Protein AF-A0A438CPI1-F1 (afdb_monomer)

Mean predicted aligned error: 13.23 Å

Secondary structure (DSSP, 8-state):
--THHHHHHHHHHHHHHHHHHHHHHHHHHHHHHHHHHHHHHHHHHHHHHHHHHHHHHHTTPPPPHHHHHHHHHHHHHHHHHHHHHHHHHHHHHHHHHHTT--TTHHHHHHHTTS--

Sequence (116 aa):
MDLVGPIFNIASRLWDCTAKRAVYIRELPENLNSIRTAMEDLKNVYEDVKENVDREEKLQKKRTHAVDGWIQSVEAMQKEVNDLLAKGDEEIQKKCLGACCPKNCRASYKIGRECT

pLDDT: mean 76.42, std 20.01, range [32.44, 98.31]

Organism: Vitis vinifera (NCBI:txid29760)

Nearest PDB structures (foldseek):
  4czz-assembly1_A  TM=6.071E-01  e=1.611E+00  Homo sapiens
  5l3c-assembly1_A  TM=5.941E-01  e=1.720E+00  Homo sapiens
  6w4k-assembly1_A  TM=4.790E-01  e=3.772E+00  Homo sapiens
  6zbh-assembly1_A  TM=3.862E-01  e=9.426E+00  Plasmodium falciparum

Foldseek 3Di:
DDPPVVVVVVVVVVCVVVVVVVVCLVVLVVVLVVLVVVLVVVVVVLVVLVVVQVVVVVVVDDDDPVSVVVNVVNVVVNVVSVVVSVVSVVVNVCCVVVVPDDPCPVVVVVVVVVPD

Radius of gyration: 25.76 Å; Cα contacts (8 Å, |Δi|>4): 20; chains: 1; bounding box: 42×23×82 Å

Structure (mmCIF, N/CA/C/O backbone):
data_AF-A0A438CPI1-F1
#
_entry.id   AF-A0A438CPI1-F1
#
loop_
_atom_site.group_PDB
_atom_site.id
_atom_site.type_symbol
_atom_site.label_atom_id
_atom_site.label_alt_id
_atom_site.label_comp_id
_atom_site.label_asym_id
_atom_site.label_entity_id
_atom_site.label_seq_id
_atom_site.pdbx_PDB_ins_code
_atom_site.Cartn_x
_atom_site.Cartn_y
_atom_site.Cartn_z
_atom_site.occupancy
_atom_site.B_iso_or_equiv
_atom_site.auth_seq_id
_atom_site.auth_comp_id
_atom_site.auth_asym_id
_atom_site.auth_atom_id
_atom_site.pdbx_PDB_model_num
ATOM 1 N N . MET A 1 1 ? 21.373 10.440 -56.444 1.00 44.78 1 MET A N 1
ATOM 2 C CA . MET A 1 1 ? 20.205 10.241 -55.561 1.00 44.78 1 MET A CA 1
ATOM 3 C C . MET A 1 1 ? 20.737 10.199 -54.146 1.00 44.78 1 MET A C 1
ATOM 5 O O . MET A 1 1 ? 21.514 9.305 -53.831 1.00 44.78 1 MET A O 1
ATOM 9 N N . ASP A 1 2 ? 20.414 11.212 -53.350 1.00 51.78 2 ASP A N 1
ATOM 10 C CA . ASP A 1 2 ? 20.985 11.393 -52.019 1.00 51.78 2 ASP A CA 1
ATOM 11 C C . ASP A 1 2 ? 20.411 10.363 -51.040 1.00 51.78 2 ASP A C 1
ATOM 13 O O . ASP A 1 2 ? 19.296 10.503 -50.538 1.00 51.78 2 ASP A O 1
ATOM 17 N N . LEU A 1 3 ? 21.194 9.321 -50.737 1.00 53.34 3 LEU A N 1
ATOM 18 C CA . LEU A 1 3 ? 20.878 8.323 -49.701 1.00 53.34 3 LEU A CA 1
ATOM 19 C C . LEU A 1 3 ? 20.764 8.932 -48.287 1.00 53.34 3 LEU A C 1
ATOM 21 O O . LEU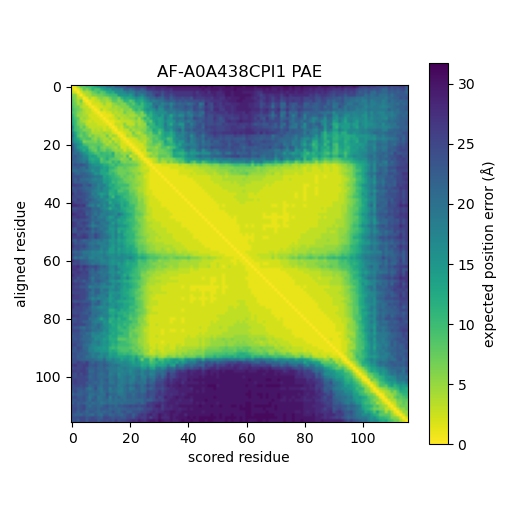 A 1 3 ? 20.345 8.256 -47.349 1.00 53.34 3 LEU A O 1
ATOM 25 N N . VAL A 1 4 ? 21.133 10.204 -48.124 1.00 56.56 4 VAL A N 1
ATOM 26 C CA . VAL A 1 4 ? 21.212 10.907 -46.839 1.00 56.56 4 VAL A CA 1
ATOM 27 C C . VAL A 1 4 ? 19.828 11.094 -46.208 1.00 56.56 4 VAL A C 1
ATOM 29 O O . VAL A 1 4 ? 19.679 10.911 -45.003 1.00 56.56 4 VAL A O 1
ATOM 32 N N . GLY A 1 5 ? 18.796 11.383 -47.010 1.00 65.06 5 GLY A N 1
ATOM 33 C CA . GLY A 1 5 ? 17.433 11.625 -46.517 1.00 65.06 5 GLY A CA 1
ATOM 34 C C . GLY A 1 5 ? 16.792 10.405 -45.832 1.00 65.06 5 GLY A C 1
ATOM 35 O O . GLY A 1 5 ? 16.343 10.523 -44.689 1.00 65.06 5 GLY A O 1
ATOM 36 N N . PRO A 1 6 ? 16.771 9.221 -46.475 1.00 65.25 6 PRO A N 1
ATOM 37 C CA . PRO A 1 6 ? 16.239 7.997 -45.873 1.00 65.25 6 PRO A CA 1
ATOM 38 C C . PRO A 1 6 ? 17.023 7.531 -44.637 1.00 65.25 6 PRO A C 1
ATOM 40 O O . PRO A 1 6 ? 16.417 7.150 -43.636 1.00 65.25 6 PRO A O 1
ATOM 43 N N . ILE A 1 7 ? 18.360 7.608 -44.671 1.00 62.84 7 ILE A N 1
ATOM 44 C CA . ILE A 1 7 ? 19.229 7.198 -43.553 1.00 62.84 7 ILE A CA 1
ATOM 45 C C . ILE A 1 7 ? 19.015 8.103 -42.334 1.00 62.84 7 ILE A C 1
ATOM 47 O O . ILE A 1 7 ? 18.866 7.606 -41.217 1.00 62.84 7 ILE A O 1
ATOM 51 N N . PHE A 1 8 ? 18.939 9.421 -42.541 1.00 65.12 8 PHE A N 1
ATOM 52 C CA . PHE A 1 8 ? 18.708 10.387 -41.466 1.00 65.12 8 PHE A CA 1
ATOM 53 C C . PHE A 1 8 ? 17.346 10.181 -40.786 1.00 65.12 8 PHE A C 1
ATOM 55 O O . PHE A 1 8 ? 17.246 10.219 -39.561 1.00 65.12 8 PHE A O 1
ATOM 62 N N . ASN A 1 9 ? 16.303 9.874 -41.564 1.00 59.84 9 ASN A N 1
ATOM 63 C CA . ASN A 1 9 ? 14.959 9.609 -41.041 1.00 59.84 9 ASN A CA 1
ATOM 64 C C . ASN A 1 9 ? 14.911 8.333 -40.177 1.00 59.84 9 ASN A C 1
ATOM 66 O O . ASN A 1 9 ? 14.262 8.299 -39.132 1.00 59.84 9 ASN A O 1
ATOM 70 N N . ILE A 1 10 ? 15.636 7.285 -40.583 1.00 63.00 10 ILE A N 1
ATOM 71 C CA . ILE A 1 10 ? 15.759 6.038 -39.813 1.00 63.00 10 ILE A CA 1
ATOM 72 C C . ILE A 1 10 ? 16.555 6.277 -38.522 1.00 63.00 10 ILE A C 1
ATOM 74 O O . ILE A 1 10 ? 16.125 5.845 -37.451 1.00 63.00 10 ILE A O 1
ATOM 78 N N . ALA A 1 11 ? 17.675 7.000 -38.599 1.00 58.84 11 ALA A N 1
ATOM 79 C CA . ALA A 1 11 ? 18.501 7.330 -37.439 1.00 58.84 11 ALA A CA 1
ATOM 80 C C . ALA A 1 11 ? 17.740 8.183 -36.410 1.00 58.84 11 ALA A C 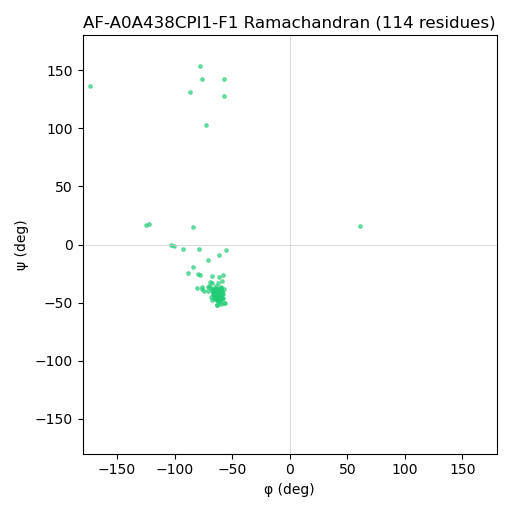1
ATOM 82 O O . ALA A 1 11 ? 17.798 7.893 -35.217 1.00 58.84 11 ALA A O 1
ATOM 83 N N . SER A 1 12 ? 16.969 9.174 -36.868 1.00 63.97 12 SER A N 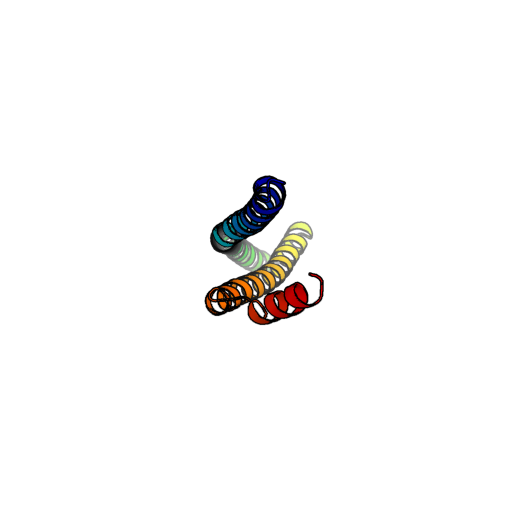1
ATOM 84 C CA . SER A 1 12 ? 16.135 10.022 -36.007 1.00 63.97 12 SER A CA 1
ATOM 85 C C . SER A 1 12 ? 15.047 9.218 -35.289 1.00 63.97 12 SER A C 1
ATOM 87 O O . SER A 1 12 ? 14.884 9.356 -34.080 1.00 63.97 12 SER A O 1
ATOM 89 N N . ARG A 1 13 ? 14.364 8.297 -35.983 1.00 60.84 13 ARG A N 1
ATOM 90 C CA . ARG A 1 13 ? 13.358 7.419 -35.356 1.00 60.84 13 ARG A CA 1
ATOM 91 C C . ARG A 1 13 ? 13.969 6.466 -34.330 1.00 60.84 13 ARG A C 1
ATOM 93 O O . ARG A 1 13 ? 13.391 6.260 -33.266 1.00 60.84 13 ARG A O 1
ATOM 100 N N . LEU A 1 14 ? 15.135 5.892 -34.632 1.00 54.69 14 LEU A N 1
ATOM 101 C CA . LEU A 1 14 ? 15.865 5.035 -33.696 1.00 54.69 14 LEU A CA 1
ATOM 102 C C . LEU A 1 14 ? 16.320 5.815 -32.459 1.00 54.69 14 LEU A C 1
ATOM 104 O O . LEU A 1 14 ? 16.178 5.311 -31.343 1.00 54.69 14 LEU A O 1
ATOM 108 N N . TRP A 1 15 ? 16.817 7.039 -32.642 1.00 55.88 15 TRP A N 1
ATOM 109 C CA . TRP A 1 15 ? 17.197 7.934 -31.552 1.00 55.88 15 TRP A CA 1
ATOM 110 C C . TRP A 1 15 ? 16.004 8.293 -30.668 1.00 55.88 15 TRP A C 1
ATOM 112 O O . TRP A 1 15 ? 16.089 8.106 -29.461 1.00 55.88 15 TRP A O 1
ATOM 122 N N . ASP A 1 16 ? 14.870 8.696 -31.242 1.00 59.69 16 ASP A N 1
ATOM 123 C CA . ASP A 1 16 ? 13.654 9.024 -30.487 1.00 59.69 16 ASP A CA 1
ATOM 124 C C . ASP A 1 16 ? 13.125 7.831 -29.685 1.00 59.69 16 ASP A C 1
ATOM 126 O O . ASP A 1 16 ? 12.771 7.969 -28.511 1.00 59.69 16 ASP A O 1
ATOM 130 N N . CYS A 1 17 ? 13.101 6.638 -30.287 1.00 55.25 17 CYS A N 1
ATOM 131 C CA . CYS A 1 17 ? 12.731 5.412 -29.583 1.00 55.25 17 CYS A CA 1
ATOM 132 C C . CYS A 1 17 ? 13.704 5.098 -28.439 1.00 55.25 17 CYS A C 1
ATOM 134 O O . CYS A 1 17 ? 13.276 4.672 -27.367 1.00 55.25 17 CYS A O 1
ATOM 136 N N . THR A 1 18 ? 15.001 5.322 -28.647 1.00 59.38 18 THR A N 1
ATOM 137 C CA . THR A 1 18 ? 16.046 5.031 -27.657 1.00 59.38 18 THR A CA 1
ATOM 138 C C . THR A 1 18 ? 16.050 6.062 -26.530 1.00 59.38 18 THR A C 1
ATOM 140 O O . THR A 1 18 ? 16.160 5.683 -25.369 1.00 59.38 18 THR A O 1
ATOM 143 N N . ALA A 1 19 ? 15.846 7.341 -26.8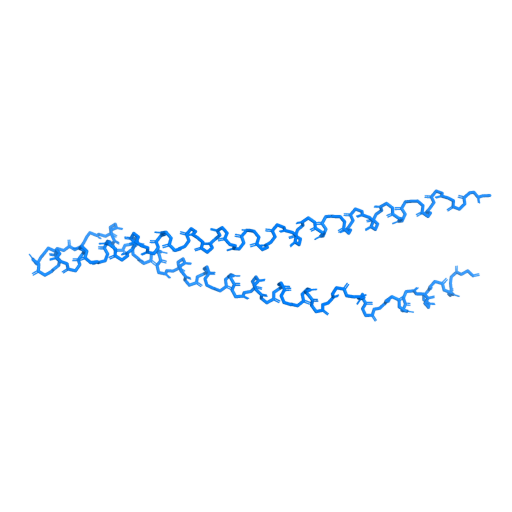43 1.00 58.41 19 ALA A N 1
ATOM 144 C CA . ALA A 1 19 ? 15.780 8.439 -25.889 1.00 58.41 19 ALA A CA 1
ATOM 145 C C . ALA A 1 19 ? 14.541 8.325 -24.993 1.00 58.41 19 ALA A C 1
ATOM 147 O O . ALA A 1 19 ? 14.672 8.353 -23.773 1.00 58.41 19 ALA A O 1
ATOM 148 N N . LYS A 1 20 ? 13.351 8.083 -25.566 1.00 60.88 20 LYS A N 1
ATOM 149 C CA . LYS A 1 20 ? 12.122 7.837 -24.783 1.00 60.88 20 LYS A CA 1
ATOM 150 C C . LYS A 1 20 ? 12.268 6.622 -23.873 1.00 60.88 20 LYS A C 1
ATOM 152 O O . LYS A 1 20 ? 11.862 6.651 -22.715 1.00 60.88 20 LYS A O 1
ATOM 157 N N . ARG A 1 21 ? 12.902 5.563 -24.382 1.00 58.91 21 ARG A N 1
ATOM 158 C CA . ARG A 1 21 ? 13.206 4.367 -23.595 1.00 58.91 21 ARG A CA 1
ATOM 159 C C . ARG A 1 21 ? 14.214 4.659 -22.481 1.00 58.91 21 ARG A C 1
ATOM 161 O O . ARG A 1 21 ? 14.037 4.143 -21.388 1.00 58.91 21 ARG A O 1
ATOM 168 N N . ALA A 1 22 ? 15.227 5.487 -22.727 1.00 58.62 22 ALA A N 1
ATOM 169 C CA . ALA A 1 22 ? 16.225 5.880 -21.732 1.00 58.62 22 ALA A CA 1
ATOM 170 C C . ALA A 1 22 ? 15.631 6.752 -20.613 1.00 58.62 22 ALA A C 1
ATOM 172 O O . ALA A 1 22 ? 15.971 6.543 -19.452 1.00 58.62 22 ALA A O 1
ATOM 173 N N . VAL A 1 23 ? 14.717 7.670 -20.943 1.00 62.66 23 VAL A N 1
ATOM 174 C CA . VAL A 1 23 ? 13.972 8.479 -19.961 1.00 62.66 23 VAL A CA 1
ATOM 175 C C . VAL A 1 23 ? 13.101 7.581 -19.083 1.00 62.66 23 VAL A C 1
ATOM 177 O O . VAL A 1 23 ? 13.272 7.576 -17.870 1.00 62.66 23 VAL A O 1
ATOM 180 N N . TYR A 1 24 ? 12.282 6.713 -19.687 1.00 60.06 24 TYR A N 1
ATOM 181 C CA . TYR A 1 24 ? 11.465 5.745 -18.945 1.00 60.06 24 TYR A CA 1
ATOM 182 C C . TYR A 1 24 ? 12.304 4.826 -18.037 1.00 60.06 24 TYR A C 1
ATOM 184 O O . TYR A 1 24 ? 11.904 4.505 -16.922 1.00 60.06 24 TYR A O 1
ATOM 192 N N . ILE A 1 25 ? 13.491 4.411 -18.496 1.00 62.22 25 ILE A N 1
ATOM 193 C CA . ILE A 1 25 ? 14.423 3.593 -17.705 1.00 62.22 25 ILE A CA 1
ATOM 194 C C . ILE A 1 25 ? 15.009 4.376 -16.525 1.00 62.22 25 ILE A C 1
ATOM 196 O O . ILE A 1 25 ? 15.205 3.782 -15.468 1.00 62.22 25 ILE A O 1
ATOM 200 N N . ARG A 1 26 ? 15.301 5.671 -16.686 1.00 65.62 26 ARG A N 1
ATOM 201 C CA . ARG A 1 26 ? 15.815 6.513 -15.595 1.00 65.62 26 ARG A CA 1
ATOM 202 C C . ARG A 1 26 ? 14.755 6.814 -14.544 1.00 65.62 26 ARG A C 1
ATOM 204 O O . ARG A 1 26 ? 15.067 6.780 -13.362 1.00 65.62 26 ARG A O 1
ATOM 211 N N . GLU A 1 27 ? 13.527 7.077 -14.973 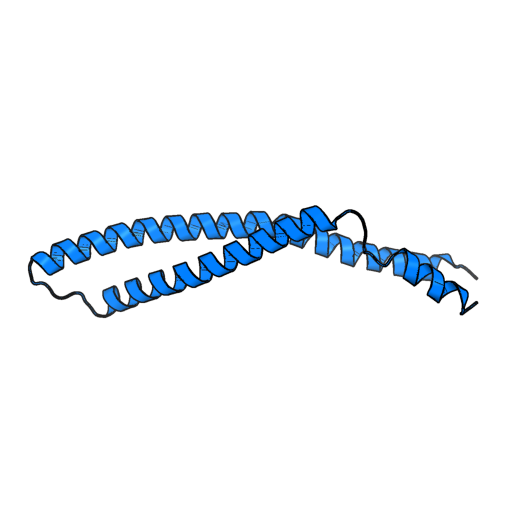1.00 80.00 27 GLU A N 1
ATOM 212 C CA . GLU A 1 27 ? 12.439 7.480 -14.077 1.00 80.00 27 GLU A CA 1
ATOM 213 C C . GLU A 1 27 ? 11.839 6.293 -13.315 1.00 80.00 27 GLU A C 1
ATOM 215 O O . GLU A 1 27 ? 11.324 6.462 -12.215 1.00 80.00 27 GLU A O 1
ATOM 220 N N . LEU A 1 28 ? 11.920 5.069 -13.855 1.00 83.50 28 LEU A N 1
ATOM 221 C CA . LEU A 1 28 ? 11.330 3.893 -13.212 1.00 83.50 28 LEU A CA 1
ATOM 222 C C . LEU A 1 28 ? 11.899 3.617 -11.798 1.00 83.50 28 LEU A C 1
ATOM 224 O O . LEU A 1 28 ? 11.092 3.497 -10.877 1.00 83.50 28 LEU A O 1
ATOM 228 N N . PRO A 1 29 ? 13.227 3.549 -11.562 1.00 86.50 29 PRO A N 1
ATOM 229 C CA . PRO A 1 29 ? 13.776 3.388 -10.212 1.00 86.50 29 PRO A CA 1
ATOM 230 C C . PRO A 1 29 ? 13.372 4.508 -9.244 1.00 86.50 29 PRO A C 1
ATOM 232 O O . PRO A 1 29 ? 13.053 4.232 -8.089 1.00 86.50 29 PRO A O 1
ATOM 235 N N . GLU A 1 30 ? 13.369 5.759 -9.711 1.00 88.94 30 GLU A N 1
ATOM 236 C CA . GLU A 1 30 ? 12.990 6.926 -8.904 1.00 88.94 30 GLU A CA 1
ATOM 237 C C . GLU A 1 30 ? 11.512 6.851 -8.493 1.00 88.94 30 GLU A C 1
ATOM 239 O O . GLU A 1 30 ? 11.187 7.000 -7.313 1.00 88.94 30 GLU A O 1
ATOM 244 N N . ASN A 1 31 ? 10.629 6.499 -9.431 1.00 88.25 31 ASN A N 1
ATOM 245 C CA . ASN A 1 31 ? 9.202 6.307 -9.176 1.00 88.25 31 ASN A CA 1
ATOM 246 C C . ASN A 1 31 ? 8.942 5.164 -8.185 1.00 88.25 31 ASN A C 1
ATOM 248 O O . ASN A 1 31 ? 8.148 5.324 -7.260 1.00 88.25 31 ASN A O 1
ATOM 252 N N . LEU A 1 32 ? 9.625 4.021 -8.331 1.00 92.31 32 LEU A N 1
ATOM 253 C CA . LEU A 1 32 ? 9.478 2.903 -7.390 1.00 92.31 32 LEU A CA 1
ATOM 254 C C . LEU A 1 32 ? 9.955 3.280 -5.983 1.00 92.31 32 LEU A C 1
ATOM 256 O O . LEU A 1 32 ? 9.317 2.899 -5.006 1.00 92.31 32 LEU A O 1
ATOM 260 N N . ASN A 1 33 ? 11.037 4.053 -5.862 1.00 93.00 33 ASN A N 1
ATOM 261 C CA . ASN A 1 33 ? 11.493 4.550 -4.564 1.00 93.00 33 ASN A CA 1
ATOM 262 C C . ASN A 1 33 ? 10.491 5.522 -3.936 1.00 93.00 33 ASN A C 1
ATOM 264 O O . ASN A 1 33 ? 10.197 5.392 -2.753 1.00 93.00 33 ASN A O 1
ATOM 268 N N . SER A 1 34 ? 9.907 6.432 -4.719 1.00 93.00 34 SER A N 1
ATOM 269 C CA . SER A 1 34 ? 8.848 7.318 -4.224 1.00 93.00 34 SER A CA 1
ATOM 270 C C . SER A 1 34 ? 7.631 6.533 -3.719 1.00 93.00 34 SER A C 1
ATOM 272 O O . SER A 1 34 ? 7.111 6.842 -2.648 1.00 93.00 34 SER A O 1
ATOM 274 N N . ILE A 1 35 ? 7.222 5.478 -4.435 1.00 91.50 35 ILE A N 1
ATOM 275 C CA . ILE A 1 35 ? 6.131 4.588 -4.008 1.00 91.50 35 ILE A CA 1
ATOM 276 C C . ILE A 1 35 ? 6.488 3.854 -2.708 1.00 91.50 35 ILE A C 1
ATOM 278 O O . ILE A 1 35 ? 5.646 3.771 -1.817 1.00 91.50 35 ILE A O 1
ATOM 282 N N . ARG A 1 36 ? 7.726 3.353 -2.565 1.00 95.19 36 ARG A N 1
ATOM 283 C CA . ARG A 1 36 ? 8.193 2.716 -1.318 1.00 95.19 36 ARG A CA 1
ATOM 284 C C . ARG A 1 36 ? 8.074 3.659 -0.129 1.00 95.19 36 ARG A C 1
ATOM 286 O O . ARG A 1 36 ? 7.482 3.275 0.872 1.00 95.19 36 ARG A O 1
ATOM 293 N N . THR A 1 37 ? 8.590 4.879 -0.263 1.00 94.19 37 THR A N 1
ATOM 294 C CA . THR A 1 37 ? 8.541 5.885 0.803 1.00 94.19 37 THR A CA 1
ATOM 295 C C . THR A 1 37 ? 7.102 6.236 1.169 1.00 94.19 37 THR A C 1
ATOM 297 O O . THR A 1 37 ? 6.742 6.170 2.337 1.00 94.19 37 THR A O 1
ATOM 300 N N . ALA A 1 38 ? 6.244 6.508 0.181 1.00 92.12 38 ALA A N 1
ATOM 301 C CA . ALA A 1 38 ? 4.840 6.820 0.445 1.00 92.12 38 ALA A CA 1
ATOM 302 C C . ALA A 1 38 ? 4.096 5.665 1.143 1.00 92.12 38 ALA A C 1
ATOM 304 O O . ALA A 1 38 ? 3.258 5.897 2.015 1.00 92.12 38 ALA A O 1
ATOM 305 N N . MET A 1 39 ? 4.404 4.415 0.781 1.00 95.25 39 MET A N 1
ATOM 306 C CA . MET A 1 39 ? 3.814 3.237 1.419 1.00 95.25 39 MET A CA 1
ATOM 307 C C . MET A 1 39 ? 4.324 3.036 2.853 1.00 95.25 39 MET A C 1
ATOM 309 O O . MET A 1 39 ? 3.562 2.604 3.717 1.00 95.25 39 MET A O 1
ATOM 313 N N . GLU A 1 40 ? 5.592 3.346 3.118 1.00 95.50 40 GLU A N 1
ATOM 314 C CA . GLU A 1 40 ? 6.174 3.320 4.463 1.00 95.50 40 GLU A CA 1
ATOM 315 C C . GLU A 1 40 ? 5.540 4.386 5.367 1.00 95.50 40 GLU A C 1
ATOM 317 O O . GLU A 1 40 ? 5.107 4.067 6.475 1.00 95.50 40 GLU A O 1
ATOM 322 N N . ASP A 1 41 ? 5.366 5.608 4.862 1.00 92.62 41 ASP A N 1
ATOM 323 C CA . ASP A 1 41 ? 4.675 6.686 5.576 1.00 92.62 41 ASP A CA 1
ATOM 324 C C . ASP A 1 41 ? 3.225 6.306 5.912 1.00 92.62 41 ASP A C 1
ATOM 326 O O . ASP A 1 41 ? 2.778 6.465 7.051 1.00 92.62 41 ASP A O 1
ATOM 330 N N . LEU A 1 42 ? 2.492 5.739 4.945 1.00 93.56 42 LEU A N 1
ATOM 331 C CA . LEU A 1 42 ? 1.128 5.254 5.170 1.00 93.56 42 LEU A CA 1
ATOM 332 C C . LEU A 1 42 ? 1.090 4.125 6.207 1.00 93.56 42 LEU A C 1
ATOM 334 O O . LEU A 1 42 ? 0.173 4.076 7.029 1.00 93.56 42 LEU A O 1
ATOM 338 N N . LYS A 1 43 ? 2.083 3.230 6.190 1.00 93.44 43 LYS A N 1
ATOM 339 C CA . LYS A 1 43 ? 2.182 2.136 7.157 1.00 93.44 43 LYS A CA 1
ATOM 340 C C . LYS A 1 43 ? 2.364 2.662 8.580 1.00 93.44 43 LYS A C 1
ATOM 342 O O . LYS A 1 43 ? 1.716 2.144 9.480 1.00 93.44 43 LYS A O 1
ATOM 347 N N . ASN A 1 44 ? 3.174 3.698 8.783 1.00 94.06 44 ASN A N 1
ATOM 348 C CA . ASN A 1 44 ? 3.357 4.295 10.109 1.00 94.06 44 ASN A CA 1
ATOM 349 C C . ASN A 1 44 ? 2.022 4.804 10.679 1.00 94.06 44 ASN A C 1
ATOM 351 O O . ASN A 1 44 ? 1.653 4.458 11.798 1.00 94.06 44 ASN A O 1
ATOM 355 N N . VAL A 1 45 ? 1.242 5.530 9.869 1.00 95.06 45 VAL A N 1
ATOM 356 C CA . VAL A 1 45 ? -0.094 6.004 10.273 1.00 95.06 45 VAL A CA 1
ATOM 357 C C . VAL A 1 45 ? -1.061 4.838 10.506 1.00 95.06 45 VAL A C 1
ATOM 359 O O . VAL A 1 45 ? -1.887 4.887 11.416 1.00 95.06 45 VAL A O 1
ATOM 362 N N . TYR A 1 46 ? -0.979 3.779 9.698 1.00 93.38 46 TYR A N 1
ATOM 363 C CA . TYR A 1 46 ? -1.781 2.569 9.884 1.00 93.38 46 TYR A CA 1
ATOM 364 C C . TYR A 1 46 ? -1.521 1.896 11.230 1.00 93.38 46 TYR A C 1
ATOM 366 O O . TYR A 1 46 ? -2.487 1.567 11.917 1.00 93.38 46 TYR A O 1
ATOM 374 N N . GLU A 1 47 ? -0.259 1.728 11.626 1.00 97.56 47 GLU A N 1
ATOM 375 C CA . GLU A 1 47 ? 0.074 1.125 12.920 1.00 97.56 47 GLU A CA 1
ATOM 376 C C . GLU A 1 47 ? -0.440 1.996 14.077 1.00 97.56 47 GLU A C 1
ATOM 378 O O . GLU A 1 47 ? -1.112 1.479 14.970 1.00 97.56 47 GLU A O 1
ATOM 383 N N . ASP A 1 48 ? -0.263 3.321 14.010 1.00 97.00 48 ASP A N 1
ATOM 384 C CA . ASP A 1 48 ? -0.788 4.252 15.022 1.00 97.00 48 ASP A CA 1
ATOM 385 C C . ASP A 1 48 ? -2.315 4.146 15.175 1.00 97.00 48 ASP A C 1
ATOM 387 O O . ASP A 1 48 ? -2.859 4.091 16.287 1.00 97.00 48 ASP A O 1
ATOM 391 N N . VAL A 1 49 ? -3.035 4.108 14.047 1.00 93.69 49 VAL A N 1
ATOM 392 C CA . VAL A 1 49 ? -4.495 3.957 14.037 1.00 93.69 49 VAL A CA 1
ATOM 393 C C . VAL A 1 49 ? -4.893 2.598 14.596 1.00 93.69 49 VAL A C 1
ATOM 395 O O . VAL A 1 49 ? -5.819 2.530 15.404 1.00 93.69 49 VAL A O 1
ATOM 398 N N . LYS A 1 50 ? -4.206 1.524 14.206 1.00 96.94 50 LYS A N 1
ATOM 399 C CA . LYS A 1 50 ? -4.497 0.163 14.660 1.00 96.94 50 LYS A CA 1
ATOM 400 C C . LYS A 1 50 ? -4.309 0.025 16.165 1.00 96.94 50 LYS A C 1
ATOM 402 O O . LYS A 1 50 ? -5.223 -0.435 16.845 1.00 96.94 50 LYS A O 1
ATOM 407 N N . GLU A 1 51 ? -3.201 0.527 16.705 1.00 98.12 51 GLU A N 1
ATOM 408 C CA . GLU A 1 51 ? -2.979 0.568 18.149 1.00 98.12 51 GLU A CA 1
ATOM 409 C C . GLU A 1 51 ? -4.060 1.374 18.875 1.00 98.12 51 GLU A C 1
ATOM 411 O O . GLU A 1 51 ? -4.518 0.991 19.955 1.00 98.12 51 GLU A O 1
ATOM 416 N N . ASN A 1 52 ? -4.480 2.506 18.302 1.00 96.38 52 ASN A N 1
ATOM 417 C CA . ASN A 1 52 ? -5.532 3.316 18.898 1.00 96.38 52 ASN A CA 1
ATOM 418 C C . ASN A 1 52 ? -6.873 2.593 18.917 1.00 96.38 52 ASN A C 1
ATOM 420 O O . ASN A 1 52 ? -7.570 2.609 19.931 1.00 96.38 52 ASN A O 1
ATOM 424 N N . VAL A 1 53 ? -7.219 1.933 17.818 1.00 97.12 53 VAL A N 1
ATOM 425 C CA . VAL A 1 53 ? -8.428 1.127 17.747 1.00 97.12 53 VAL A CA 1
ATOM 426 C C . VAL A 1 53 ? -8.386 -0.003 18.771 1.00 97.12 53 VAL A C 1
ATOM 428 O O . VAL A 1 53 ? -9.343 -0.146 19.527 1.00 97.12 53 VAL A O 1
ATOM 431 N N . ASP A 1 54 ? -7.274 -0.727 18.880 1.00 97.94 54 ASP A N 1
ATOM 432 C CA . ASP A 1 54 ? -7.119 -1.806 19.858 1.00 97.94 54 ASP A CA 1
ATOM 433 C C . ASP A 1 54 ? -7.281 -1.302 21.303 1.00 97.94 54 ASP A C 1
ATOM 435 O O . ASP A 1 54 ? -7.865 -1.985 22.150 1.00 97.94 54 ASP A O 1
ATOM 439 N N . ARG A 1 55 ? -6.780 -0.097 21.617 1.00 98.31 55 ARG A N 1
ATOM 440 C CA . ARG A 1 55 ? -6.988 0.537 22.932 1.00 98.31 55 ARG A CA 1
ATOM 441 C C . ARG A 1 55 ? -8.457 0.869 23.181 1.00 98.31 55 ARG A C 1
ATOM 443 O O . ARG A 1 55 ? -8.961 0.587 24.264 1.00 98.31 55 ARG A O 1
ATOM 450 N N . GLU A 1 56 ? -9.140 1.460 22.209 1.00 97.31 56 GLU A N 1
ATOM 451 C CA . GLU A 1 56 ? -10.541 1.875 22.352 1.00 97.31 56 GLU A CA 1
ATOM 452 C C . GLU A 1 56 ? -11.504 0.676 22.385 1.00 97.31 56 GLU A C 1
ATOM 454 O O . GLU A 1 56 ? -12.460 0.663 23.164 1.00 97.31 56 GLU A O 1
ATOM 459 N N . GLU A 1 57 ? -11.226 -0.376 21.615 1.00 97.25 57 GLU A N 1
ATOM 460 C CA . GLU A 1 57 ? -12.002 -1.620 21.625 1.00 97.25 57 GLU A CA 1
ATOM 461 C C . GLU A 1 57 ? -11.840 -2.383 22.950 1.00 97.25 57 GLU A C 1
ATOM 463 O O . GLU A 1 57 ? -12.814 -2.943 23.458 1.00 97.25 57 GLU A O 1
ATOM 468 N N . LYS A 1 58 ? -10.664 -2.320 23.598 1.00 97.69 58 LYS A N 1
ATOM 469 C CA . LYS A 1 58 ? -10.483 -2.812 24.983 1.00 97.69 58 LYS A CA 1
ATOM 470 C C . LYS A 1 58 ? -11.364 -2.075 25.993 1.00 97.69 58 LYS A C 1
ATOM 472 O O . LYS A 1 58 ? -11.759 -2.664 26.997 1.00 97.69 58 LYS A O 1
ATOM 477 N N . LEU A 1 59 ? -11.713 -0.817 25.721 1.00 97.75 59 LEU A N 1
ATOM 478 C CA . LEU A 1 59 ? -12.676 -0.035 26.504 1.00 97.75 59 LEU A CA 1
ATOM 479 C C . LEU A 1 59 ? -14.134 -0.304 26.090 1.00 97.75 59 LEU A C 1
ATOM 481 O O . LEU A 1 59 ? -15.027 0.464 26.445 1.00 97.75 59 LEU A O 1
ATOM 485 N N . GLN A 1 60 ? -14.386 -1.383 25.340 1.00 97.00 60 GLN A N 1
ATOM 486 C CA . GLN A 1 60 ? -15.693 -1.785 24.810 1.00 97.00 60 GLN A CA 1
ATOM 487 C C . GLN A 1 60 ? -16.336 -0.768 23.855 1.00 97.00 60 GLN A C 1
ATOM 489 O O . GLN A 1 60 ? -17.530 -0.868 23.553 1.00 97.00 60 GLN A O 1
ATOM 494 N N . LYS A 1 61 ? -15.572 0.201 23.336 1.00 97.38 61 LYS A N 1
ATOM 495 C CA . LYS A 1 61 ? -16.064 1.063 22.260 1.00 97.38 61 LYS A CA 1
ATOM 496 C C . LYS A 1 61 ? -16.035 0.290 20.951 1.00 97.38 61 LYS A C 1
ATOM 498 O O . LYS A 1 61 ? -15.123 -0.483 20.683 1.00 97.38 61 LYS A O 1
ATOM 503 N N . LYS A 1 62 ? -17.042 0.511 20.113 1.00 96.06 62 LYS A N 1
ATOM 504 C CA . LYS A 1 62 ? -17.071 -0.073 18.772 1.00 96.06 62 LYS A CA 1
ATOM 505 C C . LYS A 1 62 ? -16.326 0.835 17.806 1.00 96.06 62 LYS A C 1
ATOM 507 O O . LYS A 1 62 ? -16.604 2.034 17.751 1.00 96.06 62 LYS A O 1
ATOM 512 N N . ARG A 1 63 ? -15.431 0.251 17.014 1.00 95.81 63 ARG A N 1
ATOM 513 C CA . ARG A 1 63 ? -14.842 0.905 15.845 1.00 95.81 63 ARG A CA 1
ATOM 514 C C . ARG A 1 63 ? -15.939 1.348 14.881 1.00 95.81 63 ARG A C 1
ATOM 516 O O . ARG A 1 63 ? -16.950 0.668 14.698 1.00 95.81 63 ARG A O 1
ATOM 523 N N . THR A 1 64 ? -15.743 2.511 14.270 1.00 96.44 64 THR A N 1
ATOM 524 C CA . THR A 1 64 ? -16.672 3.036 13.269 1.00 96.44 64 THR A CA 1
ATOM 525 C C . THR A 1 64 ? -16.462 2.338 11.926 1.00 96.44 64 THR A C 1
ATOM 527 O O . THR A 1 64 ? -15.354 1.919 11.595 1.00 96.44 64 THR A O 1
ATOM 530 N N . HIS A 1 65 ? -17.510 2.277 11.103 1.00 96.50 65 HIS A N 1
ATOM 531 C CA . HIS A 1 65 ? -17.404 1.725 9.748 1.00 96.50 65 HIS A CA 1
ATOM 532 C C . HIS A 1 65 ? -16.377 2.461 8.875 1.00 96.50 65 HIS A C 1
ATOM 534 O O . HIS A 1 65 ? -15.741 1.843 8.031 1.00 96.50 65 HIS A O 1
ATOM 540 N N . ALA A 1 66 ? -16.189 3.766 9.093 1.00 93.00 66 ALA A N 1
ATOM 541 C CA . ALA A 1 66 ? -15.197 4.549 8.363 1.00 93.00 66 ALA A CA 1
ATOM 542 C C . ALA A 1 66 ? -13.763 4.097 8.681 1.00 93.00 66 ALA A C 1
ATOM 544 O O . ALA A 1 66 ? -12.962 3.921 7.768 1.00 93.00 66 ALA A O 1
ATOM 545 N N . VAL A 1 67 ? -13.454 3.874 9.964 1.00 92.38 67 VAL A N 1
ATOM 546 C CA . VAL A 1 67 ? -12.131 3.387 10.384 1.00 92.38 67 VAL A CA 1
ATOM 547 C C . VAL A 1 67 ? -11.902 1.962 9.887 1.00 92.38 67 VAL A C 1
ATOM 549 O O . VAL A 1 67 ? -10.823 1.661 9.389 1.00 92.38 67 VAL A O 1
ATOM 552 N N . ASP A 1 68 ? -12.922 1.104 9.960 1.00 95.00 68 ASP A N 1
ATOM 553 C CA . ASP A 1 68 ? -12.819 -0.270 9.463 1.00 95.00 68 ASP A CA 1
ATOM 554 C C . ASP A 1 68 ? -12.546 -0.327 7.952 1.00 95.00 68 ASP A C 1
ATOM 556 O O . ASP A 1 68 ? -11.604 -0.983 7.509 1.00 95.00 68 ASP A O 1
ATOM 560 N N . GLY A 1 69 ? -13.309 0.438 7.165 1.00 92.88 69 GLY A N 1
ATOM 561 C CA . GLY A 1 69 ? -13.112 0.523 5.719 1.00 92.88 69 GLY A CA 1
ATOM 562 C C . GLY A 1 69 ? -11.757 1.123 5.336 1.00 92.88 69 GLY A C 1
ATOM 563 O O . GLY A 1 69 ? -11.137 0.675 4.370 1.00 92.88 69 GLY A O 1
ATOM 564 N N . TRP A 1 70 ? -11.260 2.101 6.099 1.00 95.88 70 TRP A N 1
ATOM 565 C CA . TRP A 1 70 ? -9.926 2.660 5.882 1.00 95.88 70 TRP A CA 1
ATOM 566 C C . TRP A 1 70 ? -8.824 1.621 6.131 1.00 95.88 70 TRP A C 1
ATOM 568 O O . TRP A 1 70 ? -7.965 1.449 5.269 1.00 95.88 70 TRP A O 1
ATOM 578 N N . ILE A 1 71 ? -8.892 0.871 7.238 1.00 93.38 71 ILE A N 1
ATOM 579 C CA . ILE A 1 71 ? -7.945 -0.214 7.558 1.00 93.38 71 ILE A CA 1
ATOM 580 C C . ILE A 1 71 ? -7.906 -1.245 6.423 1.00 93.38 71 ILE A C 1
ATOM 582 O O . ILE A 1 71 ? -6.831 -1.541 5.902 1.00 93.38 71 ILE A O 1
ATOM 586 N N . GLN A 1 72 ? -9.072 -1.723 5.9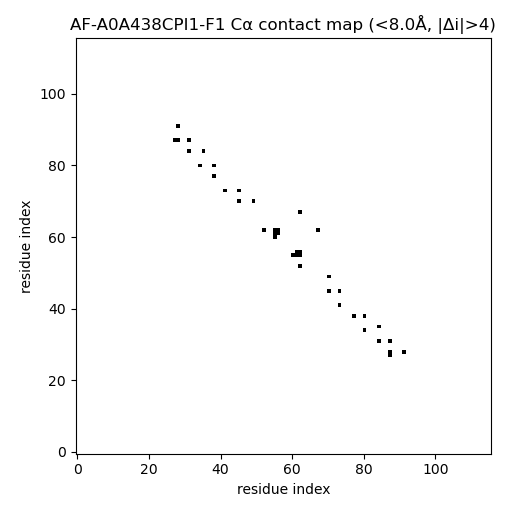79 1.00 93.00 72 GLN A N 1
ATOM 587 C CA . GLN A 1 72 ? -9.175 -2.681 4.870 1.00 93.00 72 GLN A CA 1
ATOM 588 C C . GLN A 1 72 ? -8.593 -2.126 3.563 1.00 93.00 72 GLN A C 1
ATO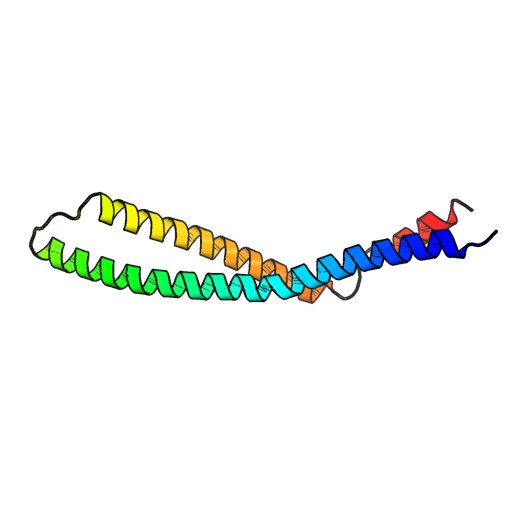M 590 O O . GLN A 1 72 ? -7.935 -2.847 2.812 1.00 93.00 72 GLN A O 1
ATOM 595 N N . SER A 1 73 ? -8.809 -0.836 3.290 1.00 91.56 73 SER A N 1
ATOM 596 C CA . SER A 1 73 ? -8.286 -0.179 2.087 1.00 91.56 73 SER A CA 1
ATOM 597 C C . SER A 1 73 ? -6.761 -0.091 2.105 1.00 91.56 73 SER A C 1
ATOM 599 O O . SER A 1 73 ? -6.126 -0.338 1.082 1.00 91.56 73 SER A O 1
ATOM 601 N N . VAL A 1 74 ? -6.162 0.223 3.259 1.00 90.50 74 VAL A N 1
ATOM 602 C CA . VAL A 1 74 ? -4.700 0.260 3.410 1.00 90.50 74 VAL A CA 1
ATOM 603 C C . VAL A 1 74 ? -4.098 -1.137 3.260 1.00 90.50 74 VAL A C 1
ATOM 605 O O . VAL A 1 74 ? -3.100 -1.292 2.560 1.00 90.50 74 VAL A O 1
ATOM 608 N N . GLU A 1 75 ? -4.715 -2.165 3.846 1.00 92.44 75 GLU A N 1
ATOM 609 C CA . GLU A 1 75 ? -4.262 -3.557 3.707 1.00 92.44 75 GLU A CA 1
ATOM 610 C C . GLU A 1 75 ? -4.316 -4.039 2.247 1.00 92.44 75 GLU A C 1
ATOM 612 O O . GLU A 1 75 ? -3.368 -4.659 1.754 1.00 92.44 75 GLU A O 1
ATOM 617 N N . ALA A 1 76 ? -5.392 -3.710 1.525 1.00 89.12 76 ALA A N 1
ATOM 618 C CA . ALA A 1 76 ? -5.513 -4.006 0.100 1.00 89.12 76 ALA A CA 1
ATOM 619 C C . ALA A 1 76 ? -4.450 -3.263 -0.727 1.00 89.12 76 ALA A C 1
ATOM 621 O O . ALA A 1 76 ? -3.744 -3.882 -1.527 1.00 89.12 76 ALA A O 1
ATOM 622 N N . MET A 1 77 ? -4.277 -1.962 -0.478 1.00 90.62 77 MET A N 1
ATOM 623 C CA . MET A 1 77 ? -3.274 -1.137 -1.153 1.00 90.62 77 MET A CA 1
ATOM 624 C C . MET A 1 77 ? -1.854 -1.651 -0.903 1.00 90.62 77 MET A C 1
ATOM 626 O O . MET A 1 77 ? -1.058 -1.719 -1.835 1.00 90.62 77 MET A O 1
ATOM 630 N N . GLN A 1 78 ? -1.538 -2.080 0.321 1.00 89.81 78 GLN A N 1
ATOM 631 C CA . GLN A 1 78 ? -0.233 -2.651 0.650 1.00 89.81 78 GLN A CA 1
ATOM 632 C C . GLN A 1 78 ? 0.079 -3.880 -0.203 1.00 89.81 78 GLN A C 1
ATOM 634 O O . GLN A 1 78 ? 1.199 -4.027 -0.695 1.00 89.81 78 GLN A O 1
ATOM 639 N N . LYS A 1 79 ? -0.907 -4.759 -0.406 1.00 92.94 79 LYS A N 1
ATOM 640 C CA . LYS A 1 79 ? -0.747 -5.935 -1.263 1.00 92.94 79 LYS A CA 1
ATOM 641 C C . LYS A 1 79 ? -0.470 -5.536 -2.713 1.00 92.94 79 LYS A C 1
ATOM 643 O O . LYS A 1 79 ? 0.476 -6.044 -3.310 1.00 92.94 79 LYS A O 1
ATOM 648 N N . GLU A 1 80 ? -1.255 -4.610 -3.256 1.00 91.25 80 GLU A N 1
ATOM 649 C CA . GLU A 1 80 ? -1.084 -4.127 -4.631 1.00 91.25 80 GLU A CA 1
ATOM 650 C C . GLU A 1 80 ? 0.274 -3.448 -4.844 1.00 91.25 80 GLU A C 1
ATOM 652 O O . GLU A 1 80 ? 0.952 -3.716 -5.837 1.00 91.25 80 GLU A O 1
ATOM 657 N N . VAL A 1 81 ? 0.701 -2.611 -3.894 1.00 88.62 81 VAL A N 1
ATOM 658 C CA . VAL A 1 81 ? 1.999 -1.930 -3.941 1.00 88.62 81 VAL A CA 1
ATOM 659 C C . VAL A 1 81 ? 3.144 -2.934 -3.850 1.00 88.62 81 VAL A C 1
ATOM 661 O O . VAL A 1 81 ? 4.092 -2.830 -4.623 1.00 88.62 81 VAL A O 1
ATOM 664 N N . ASN A 1 82 ? 3.064 -3.941 -2.979 1.00 92.81 82 ASN A N 1
ATOM 665 C CA . ASN A 1 82 ? 4.095 -4.979 -2.895 1.00 92.81 82 ASN A CA 1
ATOM 666 C C . ASN A 1 82 ? 4.237 -5.755 -4.214 1.00 92.81 82 ASN A C 1
ATOM 668 O O . ASN A 1 82 ? 5.356 -5.950 -4.694 1.00 92.81 82 ASN A O 1
ATOM 672 N N . ASP A 1 83 ? 3.118 -6.136 -4.839 1.00 93.75 83 ASP A N 1
ATOM 673 C CA . ASP A 1 83 ? 3.119 -6.802 -6.147 1.00 93.75 83 ASP A CA 1
ATOM 674 C C . ASP A 1 83 ? 3.690 -5.893 -7.251 1.00 93.75 83 ASP A C 1
ATOM 676 O O . ASP A 1 83 ? 4.431 -6.351 -8.128 1.00 93.75 83 ASP A O 1
ATOM 680 N N . LEU A 1 84 ? 3.356 -4.598 -7.221 1.00 90.75 84 LEU A N 1
ATOM 681 C CA . LEU A 1 84 ? 3.876 -3.595 -8.150 1.00 90.75 84 LEU A CA 1
ATOM 682 C C . LEU A 1 84 ? 5.393 -3.425 -8.003 1.00 90.75 84 LEU A C 1
ATOM 684 O O . LEU A 1 84 ? 6.108 -3.438 -9.006 1.00 90.75 84 LEU A O 1
ATOM 688 N N . LEU A 1 85 ? 5.885 -3.291 -6.770 1.00 92.06 85 LEU A N 1
ATOM 689 C CA . LEU A 1 85 ? 7.308 -3.135 -6.472 1.00 92.06 85 LEU A CA 1
ATOM 690 C C . LEU A 1 85 ? 8.103 -4.370 -6.905 1.00 92.06 85 LEU A C 1
ATOM 692 O O . LEU A 1 85 ? 9.127 -4.220 -7.566 1.00 92.06 85 LEU A O 1
ATOM 696 N N . ALA A 1 86 ? 7.597 -5.578 -6.633 1.00 93.19 86 ALA A N 1
ATOM 697 C CA . ALA A 1 86 ? 8.235 -6.821 -7.066 1.00 93.19 86 ALA A CA 1
ATOM 698 C C . ALA A 1 86 ? 8.379 -6.894 -8.597 1.00 93.19 86 ALA A C 1
ATOM 700 O O . ALA A 1 86 ? 9.458 -7.189 -9.116 1.00 93.19 86 ALA A O 1
ATOM 701 N N . LYS A 1 87 ? 7.316 -6.554 -9.340 1.00 89.81 87 LYS A N 1
ATOM 702 C CA . LYS A 1 87 ? 7.359 -6.485 -10.812 1.00 89.81 87 LYS A CA 1
ATOM 703 C C . LYS A 1 87 ? 8.336 -5.418 -11.306 1.00 89.81 87 LYS A C 1
ATOM 705 O O . LYS A 1 87 ? 9.091 -5.669 -12.245 1.00 89.81 87 LYS A O 1
ATOM 710 N N . GLY A 1 88 ? 8.331 -4.243 -10.680 1.00 87.69 88 GLY A N 1
ATOM 711 C CA . GLY A 1 88 ? 9.243 -3.150 -11.006 1.00 87.69 88 GLY A CA 1
ATOM 712 C C . GLY A 1 88 ? 10.712 -3.536 -10.819 1.00 87.69 88 GLY A C 1
ATOM 713 O O . GLY A 1 88 ? 11.531 -3.304 -11.710 1.00 87.69 88 GLY A O 1
ATOM 714 N N . ASP A 1 89 ? 11.035 -4.202 -9.711 1.00 87.69 89 ASP A N 1
ATOM 715 C CA . ASP A 1 89 ? 12.386 -4.690 -9.426 1.00 87.69 89 ASP A CA 1
ATOM 716 C C . ASP A 1 89 ? 12.826 -5.768 -10.419 1.00 87.69 89 ASP A C 1
ATOM 718 O O . ASP A 1 89 ? 13.942 -5.708 -10.943 1.00 87.69 89 ASP A O 1
ATOM 722 N N . GLU A 1 90 ? 11.945 -6.713 -10.760 1.00 87.62 90 GLU A N 1
ATOM 723 C CA . GLU A 1 90 ? 12.217 -7.689 -11.817 1.00 87.62 90 GLU A CA 1
ATOM 724 C C . GLU A 1 90 ? 12.511 -7.022 -13.164 1.00 87.62 90 GLU A C 1
ATOM 726 O O . GLU A 1 90 ? 13.407 -7.457 -13.892 1.00 87.62 90 GLU A O 1
ATOM 731 N N . GLU A 1 91 ? 11.755 -5.985 -13.530 1.00 83.69 91 GLU A N 1
ATOM 732 C CA . GLU A 1 91 ? 11.984 -5.248 -14.768 1.00 83.69 91 GLU A CA 1
ATOM 733 C C . GLU A 1 91 ? 13.332 -4.533 -14.775 1.00 83.69 91 GLU A C 1
ATOM 735 O O . GLU A 1 91 ? 14.026 -4.564 -15.796 1.00 83.69 91 GLU A O 1
ATOM 740 N N . ILE A 1 92 ? 13.716 -3.916 -13.656 1.00 81.38 92 ILE A N 1
ATOM 741 C CA . ILE A 1 92 ? 15.031 -3.290 -13.500 1.00 81.38 92 ILE A CA 1
ATOM 742 C C . ILE A 1 92 ? 16.126 -4.350 -13.670 1.00 81.38 92 ILE A C 1
ATOM 744 O O . ILE A 1 92 ? 17.019 -4.172 -14.500 1.00 81.38 92 ILE A O 1
ATOM 748 N N . GLN A 1 93 ? 16.025 -5.493 -12.983 1.00 76.75 93 GLN A N 1
ATOM 749 C CA . GLN A 1 93 ? 17.010 -6.579 -13.073 1.00 76.75 93 GLN A CA 1
ATOM 750 C C . GLN A 1 93 ? 17.116 -7.167 -14.491 1.00 76.75 93 GLN A C 1
ATOM 752 O O . GLN A 1 93 ? 18.215 -7.293 -15.039 1.00 76.75 93 GLN A O 1
ATOM 757 N N . LYS A 1 94 ? 15.981 -7.468 -15.140 1.00 75.19 94 LYS A N 1
ATOM 758 C CA . LYS A 1 94 ? 15.944 -7.975 -16.526 1.00 75.19 94 LYS A CA 1
ATOM 759 C C . LYS A 1 94 ? 16.574 -6.986 -17.508 1.00 75.19 94 LYS A C 1
ATOM 761 O O . LYS A 1 94 ? 17.248 -7.406 -18.449 1.00 75.19 94 LYS A O 1
ATOM 766 N N . LYS A 1 95 ? 16.374 -5.679 -17.309 1.00 64.44 95 LYS A N 1
ATOM 767 C CA . LYS A 1 95 ? 16.934 -4.631 -18.177 1.00 64.44 95 LYS A CA 1
ATOM 768 C C . LYS A 1 95 ? 18.429 -4.407 -17.918 1.00 64.44 95 LYS A C 1
ATOM 770 O O . LYS A 1 95 ? 19.158 -4.263 -18.897 1.00 64.44 95 LYS A O 1
ATOM 775 N N . CYS A 1 96 ? 18.906 -4.493 -16.672 1.00 56.06 96 CYS A N 1
ATOM 776 C CA . CYS A 1 96 ? 20.340 -4.478 -16.341 1.00 56.06 96 CYS A CA 1
ATOM 777 C C . CYS A 1 96 ? 21.107 -5.635 -17.007 1.00 56.06 96 CYS A C 1
ATOM 779 O O . CYS A 1 96 ? 22.221 -5.443 -17.486 1.00 56.06 96 CYS A O 1
ATOM 781 N N . LEU A 1 97 ? 20.489 -6.816 -17.116 1.00 50.06 97 LEU A N 1
ATOM 782 C CA . LEU A 1 97 ? 21.073 -7.988 -17.786 1.00 50.06 97 LEU A CA 1
ATOM 783 C C . LEU A 1 97 ? 20.865 -7.993 -19.316 1.00 50.06 97 LEU A C 1
ATOM 785 O O . LEU A 1 97 ? 21.568 -8.696 -20.040 1.00 50.06 97 LEU A O 1
ATOM 789 N N . GLY A 1 98 ? 19.900 -7.220 -19.825 1.00 48.16 98 GLY A N 1
ATOM 790 C CA . GLY A 1 98 ? 19.497 -7.187 -21.238 1.00 48.16 98 GLY A CA 1
ATOM 791 C C . GLY A 1 98 ? 20.052 -6.016 -22.057 1.00 48.16 98 GLY A C 1
ATOM 792 O O . GLY A 1 98 ? 19.777 -5.932 -23.256 1.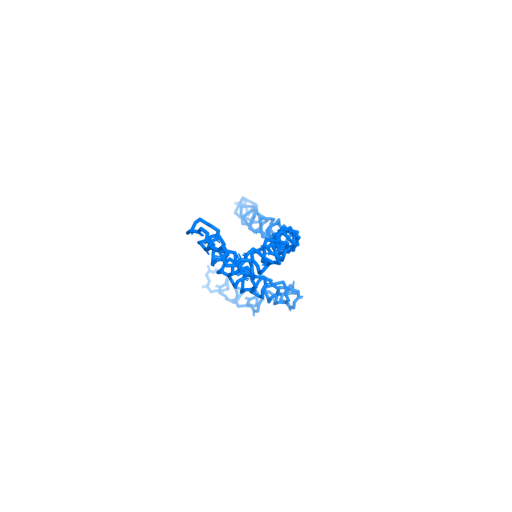00 48.16 98 GLY A O 1
ATOM 793 N N . ALA A 1 99 ? 20.815 -5.109 -21.446 1.00 47.38 99 ALA A N 1
ATOM 794 C CA . ALA A 1 99 ? 21.236 -3.856 -22.074 1.00 47.38 99 ALA A CA 1
ATOM 795 C C . ALA A 1 99 ? 22.408 -3.966 -23.067 1.00 47.38 99 ALA A C 1
ATOM 797 O O . ALA A 1 99 ? 22.731 -2.965 -23.699 1.00 47.38 99 ALA A O 1
ATOM 798 N N . CYS A 1 100 ? 23.036 -5.132 -23.269 1.00 45.91 100 CYS A N 1
ATOM 799 C CA . CYS A 1 100 ? 24.195 -5.182 -24.171 1.00 45.91 100 CYS A CA 1
ATOM 800 C C . CYS A 1 100 ? 23.862 -5.434 -25.653 1.00 45.91 100 CYS A C 1
ATOM 802 O O . CYS A 1 100 ? 24.637 -5.006 -26.493 1.00 45.91 100 CYS A O 1
ATOM 804 N N . CYS A 1 101 ? 22.737 -6.056 -26.028 1.00 43.12 101 CYS A N 1
ATOM 805 C CA . CYS A 1 101 ? 22.341 -6.196 -27.443 1.00 43.12 101 CYS A CA 1
ATOM 806 C C . CYS A 1 101 ? 20.937 -6.815 -27.571 1.00 43.12 101 CYS A C 1
ATOM 808 O O . CYS A 1 101 ? 20.677 -7.846 -26.945 1.00 43.12 101 CYS A O 1
ATOM 810 N N . PRO A 1 102 ? 20.045 -6.311 -28.447 1.00 50.22 102 PRO A N 1
ATOM 811 C CA . PRO A 1 102 ? 18.919 -7.111 -28.912 1.00 50.22 102 PRO A CA 1
ATOM 812 C C . PRO A 1 102 ? 19.456 -8.398 -29.556 1.00 50.22 102 PRO A C 1
ATOM 814 O O . PRO A 1 102 ? 20.286 -8.335 -30.465 1.00 50.22 102 PRO A O 1
ATOM 817 N N . LYS A 1 103 ? 18.953 -9.568 -29.133 1.00 49.22 103 LYS A N 1
ATOM 818 C CA . LYS A 1 103 ? 19.346 -10.904 -29.638 1.00 49.22 103 LYS A CA 1
ATOM 819 C C . LYS A 1 103 ? 19.222 -11.091 -31.165 1.00 49.22 103 LYS A C 1
ATOM 821 O O . LYS A 1 103 ?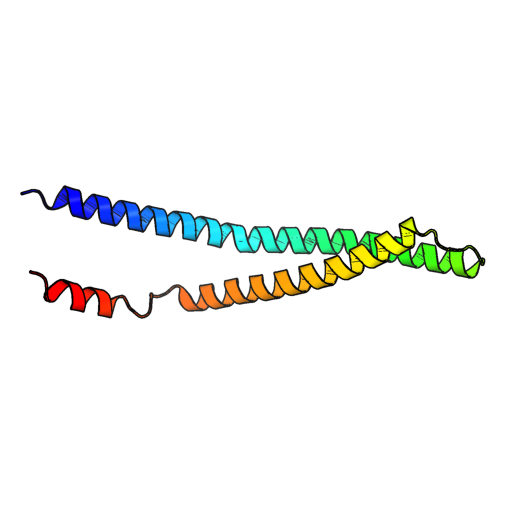 19.662 -12.110 -31.679 1.00 49.22 103 LYS A O 1
ATOM 826 N N . ASN A 1 104 ? 18.697 -10.107 -31.900 1.00 47.84 104 ASN A N 1
ATOM 827 C CA . ASN A 1 104 ? 18.406 -10.192 -33.329 1.00 47.84 104 ASN A CA 1
ATOM 828 C C . ASN A 1 104 ? 19.049 -9.096 -34.202 1.00 47.84 104 ASN A C 1
ATOM 830 O O . ASN A 1 104 ? 18.668 -8.980 -35.364 1.00 47.84 104 ASN A O 1
ATOM 834 N N . CYS A 1 105 ? 20.063 -8.347 -33.740 1.00 49.91 105 CYS A N 1
ATOM 835 C CA . CYS A 1 105 ? 20.796 -7.420 -34.632 1.00 49.91 105 CYS A CA 1
ATOM 836 C C . CYS A 1 105 ? 21.424 -8.126 -35.852 1.00 49.91 105 CYS A C 1
ATOM 838 O O . CYS A 1 105 ? 21.613 -7.526 -36.906 1.00 49.91 105 CYS A O 1
ATOM 840 N N . ARG A 1 106 ? 21.720 -9.426 -35.734 1.00 47.97 106 ARG A N 1
ATOM 841 C CA . ARG A 1 106 ? 22.279 -10.230 -36.829 1.00 47.97 106 ARG A CA 1
ATOM 842 C C . ARG A 1 106 ? 21.227 -10.685 -37.850 1.00 47.97 106 ARG A C 1
ATOM 844 O O . ARG A 1 106 ? 21.580 -10.948 -38.997 1.00 47.97 106 ARG A O 1
ATOM 851 N N . ALA A 1 107 ? 19.957 -10.789 -37.451 1.00 48.41 107 ALA A N 1
ATOM 852 C CA . ALA A 1 107 ? 18.874 -11.277 -38.309 1.00 48.41 107 ALA A CA 1
ATOM 853 C C . ALA A 1 107 ? 18.349 -10.184 -39.254 1.00 48.41 107 ALA A C 1
ATOM 855 O O . ALA A 1 107 ? 18.106 -10.457 -40.427 1.00 48.41 107 ALA A O 1
ATOM 856 N N . SER A 1 108 ? 18.274 -8.932 -38.790 1.00 52.00 108 SER A N 1
ATOM 857 C CA . SER A 1 108 ? 17.903 -7.782 -39.629 1.00 52.00 108 SER A CA 1
ATOM 858 C C . SER A 1 108 ? 18.898 -7.532 -40.772 1.00 52.00 108 SER A C 1
ATOM 860 O O . SER A 1 108 ? 18.483 -7.172 -41.870 1.00 52.00 108 SER A O 1
ATOM 862 N N . TYR A 1 109 ? 20.191 -7.815 -40.569 1.00 52.72 109 TYR A N 1
ATOM 863 C CA . TYR A 1 109 ? 21.202 -7.727 -41.634 1.00 52.72 109 TYR A CA 1
ATOM 864 C C . TYR A 1 109 ? 21.016 -8.779 -42.743 1.00 52.72 109 TYR A C 1
ATOM 866 O O . TYR A 1 109 ? 21.407 -8.555 -43.886 1.00 52.72 109 TYR A O 1
ATOM 874 N N . LYS A 1 110 ? 20.418 -9.940 -42.436 1.00 46.22 110 LYS A N 1
ATOM 875 C CA . LYS A 1 110 ? 20.160 -10.983 -43.443 1.00 46.22 110 LYS A CA 1
ATOM 876 C C . LYS A 1 110 ? 18.973 -10.632 -44.339 1.00 46.22 110 LYS A C 1
ATOM 878 O O . LYS A 1 110 ? 19.065 -10.839 -45.539 1.00 46.22 110 LYS A O 1
ATOM 883 N N . ILE A 1 111 ? 17.928 -10.029 -43.774 1.00 50.28 111 ILE A N 1
ATOM 884 C CA . ILE A 1 111 ? 16.717 -9.635 -44.513 1.00 50.28 111 ILE A CA 1
ATOM 885 C C . ILE A 1 111 ? 17.002 -8.476 -45.485 1.00 50.28 111 ILE A C 1
ATOM 887 O O . ILE A 1 111 ? 16.438 -8.425 -46.572 1.00 50.28 111 ILE A O 1
ATOM 891 N N . GLY A 1 112 ? 17.933 -7.577 -45.151 1.00 41.78 112 GLY A N 1
ATOM 892 C CA . GLY A 1 112 ? 18.315 -6.468 -46.035 1.00 41.78 112 GLY A CA 1
ATOM 893 C C . GLY A 1 112 ? 19.107 -6.864 -47.290 1.00 41.78 112 GLY A C 1
ATOM 894 O O . GLY A 1 112 ? 19.241 -6.038 -48.185 1.00 41.78 112 GLY A O 1
ATOM 895 N N . ARG A 1 113 ? 19.628 -8.099 -47.376 1.00 43.06 113 ARG A N 1
ATOM 896 C CA . ARG A 1 113 ? 20.410 -8.584 -48.532 1.00 43.06 113 ARG A CA 1
ATOM 897 C C . ARG A 1 113 ? 19.592 -9.310 -49.600 1.00 43.06 113 ARG A C 1
ATOM 899 O O . ARG A 1 113 ? 20.161 -9.685 -50.615 1.00 43.06 113 ARG A O 1
ATOM 906 N N . GLU A 1 114 ? 18.294 -9.509 -49.387 1.00 40.84 114 GLU A N 1
ATOM 907 C CA . GLU A 1 114 ? 17.417 -10.173 -50.366 1.00 40.84 114 GLU A CA 1
ATOM 908 C C . GLU A 1 114 ? 16.522 -9.187 -51.145 1.00 40.84 114 GLU A C 1
ATOM 910 O O . GLU A 1 114 ? 15.800 -9.608 -52.041 1.00 40.84 114 GLU A O 1
ATOM 915 N N . CYS A 1 115 ? 16.607 -7.875 -50.873 1.00 34.91 115 CYS A N 1
ATOM 916 C CA . CYS A 1 115 ? 15.814 -6.840 -51.563 1.00 34.91 115 CYS A CA 1
ATOM 917 C C . CYS A 1 115 ? 16.627 -5.735 -52.272 1.00 34.91 115 CYS A C 1
ATOM 919 O O . CYS A 1 115 ? 16.061 -4.695 -52.604 1.00 34.91 115 CYS A O 1
ATOM 921 N N . THR A 1 116 ? 17.921 -5.937 -52.540 1.00 32.44 116 THR A N 1
ATOM 922 C CA . THR A 1 116 ? 18.697 -5.152 -53.531 1.00 32.44 116 THR A CA 1
ATOM 923 C C . THR A 1 116 ? 19.909 -5.945 -53.984 1.00 32.44 116 THR A C 1
ATOM 925 O O . THR A 1 116 ? 20.335 -5.734 -55.138 1.00 32.44 116 THR A O 1
#

Solvent-accessible surface area (backbone atoms only — not comparable to full-atom values): 6696 Å² total; per-residue (Å²): 131,78,66,61,63,67,52,50,54,53,51,50,53,53,47,52,56,49,50,55,50,50,50,55,60,61,48,47,62,56,52,52,51,53,49,51,51,54,52,51,55,51,46,55,54,47,51,56,50,50,54,50,49,55,56,43,43,74,70,72,44,78,84,50,71,67,60,51,52,49,53,53,49,51,57,52,48,50,53,55,50,51,55,50,50,52,53,52,51,51,52,51,53,55,45,72,74,50,70,86,60,72,96,50,69,72,55,59,60,58,63,64,67,78,79,117